Protein AF-A0A9E4FLN4-F1 (afdb_monomer_lite)

Radius of gyration: 22.19 Å; chains: 1; bounding box: 50×33×51 Å

Structure (mmCIF, N/CA/C/O backbone):
data_AF-A0A9E4FLN4-F1
#
_entry.id   AF-A0A9E4FLN4-F1
#
loop_
_atom_site.group_PDB
_atom_site.id
_atom_site.type_symbol
_atom_site.label_atom_id
_atom_site.label_alt_id
_atom_site.label_comp_id
_atom_site.label_asym_id
_atom_site.label_entity_id
_atom_site.label_seq_id
_atom_site.pdbx_PDB_ins_code
_atom_site.Cartn_x
_atom_site.Cartn_y
_atom_site.Cartn_z
_atom_site.occupancy
_atom_site.B_iso_or_equiv
_atom_site.auth_seq_id
_atom_site.auth_comp_id
_atom_site.auth_asym_id
_atom_site.auth_atom_id
_atom_site.pdbx_PDB_model_num
ATOM 1 N N . MET A 1 1 ? 13.590 21.191 -25.975 1.00 54.12 1 MET A N 1
ATOM 2 C CA . MET A 1 1 ? 14.053 19.793 -26.126 1.00 54.12 1 MET A CA 1
ATOM 3 C C . MET A 1 1 ? 14.011 19.446 -27.605 1.00 54.12 1 MET A C 1
ATOM 5 O O . MET A 1 1 ? 12.965 19.605 -28.217 1.00 54.12 1 MET A O 1
ATOM 9 N N . SER A 1 2 ? 15.156 19.142 -28.220 1.00 70.75 2 SER A N 1
ATOM 10 C CA . SER A 1 2 ? 15.216 18.840 -29.659 1.00 70.75 2 SER A CA 1
ATOM 11 C C . SER A 1 2 ? 14.859 17.374 -29.892 1.00 70.75 2 SER A C 1
ATOM 13 O O . SER A 1 2 ? 15.402 16.509 -29.205 1.00 70.75 2 SER A O 1
ATOM 15 N N . ARG A 1 3 ? 14.030 17.096 -30.908 1.00 70.00 3 ARG A N 1
ATOM 16 C CA . ARG A 1 3 ? 13.570 15.747 -31.307 1.00 70.00 3 ARG A CA 1
ATOM 17 C C . ARG A 1 3 ? 14.699 14.714 -31.427 1.00 70.00 3 ARG A C 1
ATOM 19 O O . ARG A 1 3 ? 14.477 13.523 -31.232 1.00 70.00 3 ARG A O 1
ATOM 26 N N . ARG A 1 4 ? 15.917 15.166 -31.745 1.00 80.25 4 ARG A N 1
ATOM 27 C CA . ARG A 1 4 ? 17.107 14.312 -31.844 1.00 80.25 4 ARG A CA 1
ATOM 28 C C . ARG A 1 4 ? 17.554 13.759 -30.486 1.00 80.25 4 ARG A C 1
ATOM 30 O O . ARG A 1 4 ? 17.802 12.563 -30.388 1.00 80.25 4 ARG A O 1
ATOM 37 N N . LYS A 1 5 ? 17.583 14.597 -29.443 1.00 81.56 5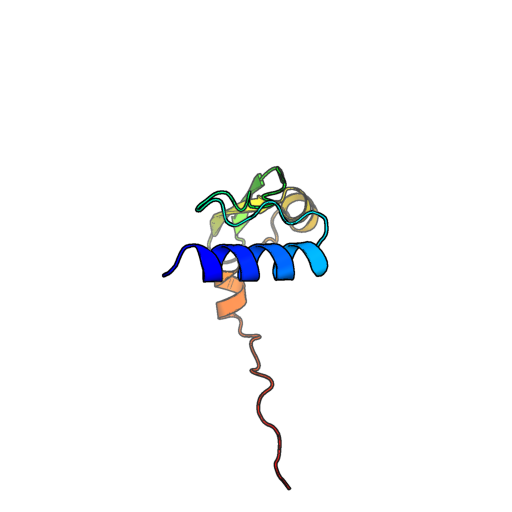 LYS A N 1
ATOM 38 C CA . LYS A 1 5 ? 17.975 14.186 -28.083 1.00 81.56 5 LYS A CA 1
ATOM 39 C C . LYS A 1 5 ? 16.967 13.207 -27.481 1.00 81.56 5 LYS A C 1
ATOM 41 O O . LYS A 1 5 ? 17.358 12.247 -26.826 1.00 81.56 5 LYS A O 1
ATOM 46 N N . ASP A 1 6 ? 15.681 13.408 -27.760 1.00 79.94 6 ASP A N 1
ATOM 47 C CA . ASP A 1 6 ? 14.630 12.498 -27.293 1.00 79.94 6 ASP A CA 1
ATOM 48 C C . ASP A 1 6 ? 14.749 11.111 -27.948 1.00 79.94 6 ASP A C 1
ATOM 50 O O . ASP A 1 6 ? 14.581 10.090 -27.279 1.00 79.94 6 ASP A O 1
ATOM 54 N N . ARG A 1 7 ? 15.127 11.054 -29.236 1.00 82.81 7 ARG A N 1
ATOM 55 C CA . ARG A 1 7 ? 15.384 9.790 -29.946 1.00 82.81 7 ARG A CA 1
ATOM 56 C C . ARG A 1 7 ? 16.597 9.049 -29.385 1.00 82.81 7 ARG A C 1
ATOM 58 O O . ARG A 1 7 ? 16.523 7.839 -29.192 1.00 82.81 7 ARG A O 1
ATOM 65 N N . GLU A 1 8 ? 17.691 9.759 -29.125 1.00 87.38 8 GLU A N 1
ATOM 66 C CA . GLU A 1 8 ? 18.905 9.178 -28.535 1.00 87.38 8 GLU A CA 1
ATOM 67 C C . GLU A 1 8 ? 18.611 8.595 -27.144 1.00 87.38 8 GLU A C 1
ATOM 69 O O . GLU A 1 8 ? 18.938 7.438 -26.880 1.00 87.38 8 GLU A O 1
ATOM 74 N N . ARG A 1 9 ? 17.880 9.337 -26.303 1.00 84.62 9 ARG A N 1
ATOM 75 C CA . ARG A 1 9 ? 17.453 8.876 -24.974 1.00 84.62 9 ARG A CA 1
ATOM 76 C C . ARG A 1 9 ? 16.564 7.629 -25.041 1.00 84.62 9 ARG A C 1
ATOM 78 O O . ARG A 1 9 ? 16.746 6.703 -24.255 1.00 84.62 9 ARG A O 1
ATOM 85 N N . PHE A 1 10 ? 15.618 7.581 -25.979 1.00 86.00 10 PHE A N 1
ATOM 86 C CA . PHE A 1 10 ? 14.754 6.412 -26.169 1.00 86.00 10 PHE A CA 1
ATOM 87 C C . PHE A 1 10 ? 15.548 5.160 -26.567 1.00 86.00 10 PHE A C 1
ATOM 89 O O . PHE A 1 10 ? 15.308 4.082 -26.025 1.00 86.00 10 PHE A O 1
ATOM 96 N N . LEU A 1 11 ? 16.508 5.295 -27.488 1.00 86.44 11 LEU A N 1
ATOM 97 C CA . LEU A 1 11 ? 17.332 4.170 -27.938 1.00 86.44 11 LEU A CA 1
ATOM 98 C C . LEU A 1 11 ? 18.232 3.634 -26.822 1.00 86.44 11 LE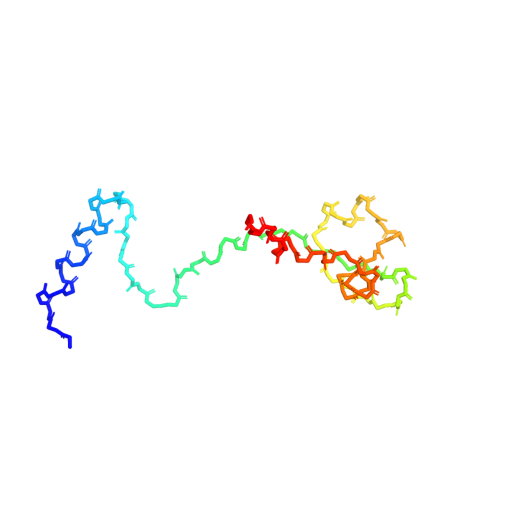U A C 1
ATOM 100 O O . LEU A 1 11 ? 18.324 2.420 -26.669 1.00 86.44 11 LEU A O 1
ATOM 104 N N . GLN A 1 12 ? 18.830 4.515 -26.015 1.00 88.75 12 GLN A N 1
ATOM 105 C CA . GLN A 1 12 ? 19.621 4.111 -24.847 1.00 88.75 12 GLN A CA 1
ATOM 106 C C . GLN A 1 12 ? 18.777 3.315 -23.842 1.00 88.75 12 GLN A C 1
ATOM 108 O O . GLN A 1 12 ? 19.181 2.243 -23.399 1.00 88.75 12 GLN A O 1
ATOM 113 N N . LEU A 1 13 ? 17.565 3.785 -23.535 1.00 85.56 13 LEU A N 1
ATOM 114 C CA . LEU A 1 13 ? 16.663 3.085 -22.616 1.00 85.56 13 LEU A CA 1
ATOM 115 C C . LEU A 1 13 ? 16.181 1.741 -23.172 1.00 85.56 13 LEU A C 1
ATOM 117 O O . LEU A 1 13 ? 16.027 0.794 -22.408 1.00 85.56 13 LEU A O 1
ATOM 121 N N . LYS A 1 14 ? 15.998 1.632 -24.492 1.00 86.38 14 LYS A N 1
ATOM 122 C CA . LYS A 1 14 ? 15.631 0.374 -25.154 1.00 86.38 14 LYS A CA 1
ATOM 123 C C . LYS A 1 14 ? 16.779 -0.640 -25.204 1.00 86.38 14 LYS A C 1
ATOM 125 O O . LYS A 1 14 ? 16.529 -1.839 -25.179 1.00 86.38 14 LYS A O 1
ATOM 130 N N . GLN A 1 15 ? 18.024 -0.174 -25.284 1.00 87.12 15 GLN A N 1
ATOM 131 C CA . GLN A 1 15 ? 19.198 -1.048 -25.191 1.00 87.12 15 GLN A CA 1
ATOM 132 C C . GLN A 1 15 ? 19.347 -1.635 -23.787 1.00 87.12 15 GLN A C 1
ATOM 134 O O . GLN A 1 15 ? 19.651 -2.815 -23.656 1.00 87.12 15 GLN A O 1
ATOM 139 N N . LEU A 1 16 ? 19.106 -0.824 -22.754 1.00 86.94 16 LEU A N 1
ATOM 140 C CA . LEU A 1 16 ? 19.154 -1.271 -21.361 1.00 86.94 16 LEU A CA 1
ATOM 141 C C . LEU A 1 16 ? 17.960 -2.168 -21.003 1.00 86.94 16 LEU A C 1
ATOM 143 O O . LEU A 1 16 ? 18.131 -3.164 -20.312 1.00 86.94 16 LEU A O 1
ATOM 147 N N . ASN A 1 17 ? 16.768 -1.836 -21.505 1.00 82.88 17 ASN A N 1
ATOM 148 C CA . ASN A 1 17 ? 15.523 -2.552 -21.251 1.00 82.88 17 ASN A CA 1
ATOM 149 C C . ASN A 1 17 ? 14.817 -2.848 -22.589 1.00 82.88 17 ASN A C 1
ATOM 151 O O . ASN A 1 17 ? 14.144 -1.963 -23.127 1.00 82.88 17 ASN A O 1
ATOM 155 N N . PRO A 1 18 ? 14.914 -4.078 -23.130 1.00 82.25 18 PRO A N 1
ATOM 156 C CA . PRO A 1 18 ? 14.323 -4.437 -24.425 1.00 82.25 18 PRO A CA 1
ATOM 157 C C . PRO A 1 18 ? 12.809 -4.192 -24.516 1.00 82.25 18 PRO A C 1
ATOM 159 O O . PRO A 1 18 ? 12.283 -3.904 -25.593 1.00 82.25 18 PRO A O 1
ATOM 162 N N . GLU A 1 19 ? 12.118 -4.251 -23.377 1.00 82.75 19 GLU A N 1
ATOM 163 C CA . GLU A 1 19 ? 10.678 -4.006 -23.247 1.00 82.75 19 GLU A CA 1
ATOM 164 C C . GLU A 1 19 ? 10.313 -2.530 -23.019 1.00 82.75 19 GLU A C 1
ATOM 166 O O . GLU A 1 19 ? 9.150 -2.200 -22.782 1.00 82.75 19 GLU A O 1
ATOM 171 N N . TYR A 1 20 ? 11.273 -1.605 -23.097 1.00 82.06 20 TYR A N 1
ATOM 172 C CA . TYR A 1 20 ? 11.009 -0.183 -22.904 1.00 82.06 20 TYR A CA 1
ATOM 173 C C . TYR A 1 20 ? 10.114 0.383 -24.021 1.00 82.06 20 TYR A C 1
ATOM 175 O O . TYR A 1 20 ? 10.547 0.622 -25.151 1.00 82.06 20 TYR A O 1
ATOM 183 N N . LYS A 1 21 ? 8.843 0.639 -23.689 1.00 79.44 21 LYS A N 1
ATOM 184 C CA . LYS A 1 21 ? 7.811 1.161 -24.611 1.00 79.44 21 LYS A CA 1
ATOM 185 C C . LYS A 1 21 ? 7.843 2.688 -24.789 1.00 79.44 21 LYS A C 1
ATOM 187 O O . LYS A 1 21 ? 7.080 3.222 -25.596 1.00 79.44 21 LYS A O 1
ATOM 192 N N . GLY A 1 22 ? 8.741 3.385 -24.087 1.00 79.19 22 GLY A N 1
ATOM 193 C CA . GLY A 1 22 ? 8.834 4.847 -24.081 1.00 79.19 22 GLY A CA 1
ATOM 194 C C . GLY A 1 22 ? 7.953 5.501 -23.017 1.00 79.19 22 GLY A C 1
ATOM 195 O O . GLY A 1 22 ? 6.990 4.911 -22.536 1.00 79.19 22 GLY A O 1
ATOM 196 N N . PHE A 1 23 ? 8.287 6.739 -22.644 1.00 71.38 23 PHE A N 1
ATOM 197 C CA . PHE A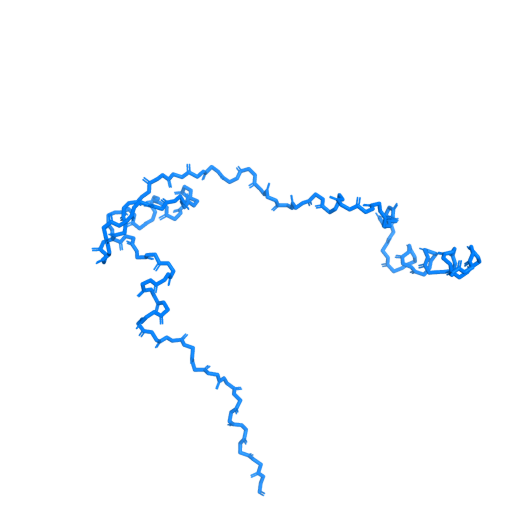 1 23 ? 7.480 7.525 -21.711 1.00 71.38 23 PHE A CA 1
ATOM 198 C C . PHE A 1 23 ? 6.195 8.008 -22.401 1.00 71.38 23 PHE A C 1
ATOM 200 O O . PHE A 1 23 ? 6.200 9.003 -23.126 1.00 71.38 23 PHE A O 1
ATOM 207 N N . ARG A 1 24 ? 5.093 7.288 -22.183 1.00 66.50 24 ARG A N 1
ATOM 208 C CA . ARG A 1 24 ? 3.730 7.754 -22.461 1.00 66.50 24 ARG A CA 1
ATOM 209 C C . ARG A 1 24 ? 3.195 8.293 -21.142 1.00 66.50 24 ARG A C 1
ATOM 211 O O . ARG A 1 24 ? 2.880 7.510 -20.255 1.00 66.50 24 ARG A O 1
ATOM 218 N N . GLY A 1 25 ? 3.255 9.612 -20.960 1.00 61.12 25 GLY A N 1
ATOM 219 C CA . GLY A 1 25 ? 2.926 10.252 -19.686 1.00 61.12 25 GLY A CA 1
ATOM 220 C C . GLY A 1 25 ? 1.652 9.682 -19.056 1.00 61.12 25 GLY A C 1
ATOM 221 O O . GLY A 1 25 ? 0.655 9.497 -19.742 1.00 61.12 25 GLY A O 1
ATOM 222 N N . GLY A 1 26 ? 1.717 9.393 -17.755 1.00 57.81 26 GLY A N 1
ATOM 223 C CA . GLY A 1 26 ? 0.559 9.009 -16.944 1.00 57.81 26 GLY A CA 1
ATOM 224 C C . GLY A 1 26 ? 0.172 7.529 -16.941 1.00 57.81 26 GLY A C 1
ATOM 225 O O . GLY A 1 26 ? -0.675 7.163 -16.139 1.00 57.81 26 GLY A O 1
ATOM 226 N N . GLU A 1 27 ? 0.801 6.669 -17.742 1.00 58.16 27 GLU A N 1
ATOM 227 C CA . GLU A 1 27 ? 0.482 5.232 -17.760 1.00 58.16 27 GLU A CA 1
ATOM 228 C C . GLU A 1 27 ? 1.703 4.384 -17.398 1.00 58.16 27 GLU A C 1
ATOM 230 O O . GLU A 1 27 ? 2.009 3.365 -18.017 1.00 58.16 27 GLU A O 1
ATOM 235 N N . ALA A 1 28 ? 2.400 4.768 -16.326 1.00 56.66 28 ALA A N 1
ATOM 236 C CA . ALA A 1 28 ? 2.875 3.716 -15.444 1.00 56.66 28 ALA A CA 1
ATOM 237 C C . ALA A 1 28 ? 1.596 3.130 -14.853 1.00 56.66 28 ALA A C 1
ATOM 239 O O . ALA A 1 28 ? 1.066 3.672 -13.886 1.00 56.66 28 ALA A O 1
ATOM 240 N N . GLY A 1 29 ? 1.051 2.103 -15.514 1.00 54.81 29 GLY A N 1
ATOM 241 C CA . GLY A 1 29 ? 0.100 1.205 -14.892 1.00 54.81 29 GLY A CA 1
ATOM 242 C C . GLY A 1 29 ? 0.744 0.811 -13.582 1.00 54.81 29 GLY A C 1
ATOM 243 O O . GLY A 1 29 ? 1.700 0.032 -13.570 1.00 54.81 29 GLY A O 1
ATOM 244 N N . GLY A 1 30 ? 0.311 1.466 -12.502 1.00 51.03 30 GLY A N 1
ATOM 245 C CA . GLY A 1 30 ? 0.662 1.040 -11.175 1.00 51.03 30 GLY A CA 1
ATOM 246 C C . GLY A 1 30 ? 0.314 -0.426 -11.192 1.00 51.03 30 GLY A C 1
ATOM 247 O O . GLY A 1 30 ? -0.805 -0.790 -11.558 1.00 51.03 30 GLY A O 1
ATOM 248 N N . VAL A 1 31 ? 1.279 -1.268 -10.861 1.00 55.50 31 VAL A N 1
ATOM 249 C CA . VAL A 1 31 ? 0.991 -2.642 -10.485 1.00 55.50 31 VAL A CA 1
ATOM 250 C C . VAL A 1 31 ? 0.259 -2.548 -9.142 1.00 55.50 31 VAL A C 1
ATOM 252 O O . VAL A 1 31 ? 0.739 -3.000 -8.113 1.00 55.50 31 VAL A O 1
ATOM 255 N N . GLY A 1 32 ? -0.887 -1.862 -9.115 1.00 54.75 32 GLY A N 1
ATOM 256 C CA . GLY A 1 32 ? -1.938 -2.125 -8.175 1.00 54.75 32 GLY A CA 1
ATOM 257 C C . GLY A 1 32 ? -2.400 -3.490 -8.605 1.00 54.75 32 GLY A C 1
ATOM 258 O O . GLY A 1 32 ? -3.277 -3.615 -9.451 1.00 54.75 32 GLY A O 1
ATOM 259 N N . ALA A 1 33 ? -1.716 -4.513 -8.094 1.00 58.41 33 ALA A N 1
ATOM 260 C CA . ALA A 1 33 ? -2.328 -5.809 -7.966 1.00 58.41 33 ALA A CA 1
ATOM 261 C C . ALA A 1 33 ? -3.754 -5.531 -7.488 1.00 58.41 33 ALA A C 1
ATOM 263 O O . ALA A 1 33 ? -3.924 -4.762 -6.531 1.00 58.41 33 ALA A O 1
ATOM 264 N N . ASP A 1 34 ? -4.746 -6.076 -8.190 1.00 65.12 34 ASP A N 1
ATOM 265 C CA . ASP A 1 34 ? -6.132 -6.199 -7.741 1.00 65.12 34 ASP A CA 1
ATOM 266 C C . ASP A 1 34 ? -6.137 -7.006 -6.437 1.00 65.12 34 ASP A C 1
ATOM 268 O O . ASP A 1 34 ? -6.572 -8.151 -6.364 1.00 65.12 34 ASP A O 1
ATOM 272 N N . THR A 1 35 ? -5.523 -6.446 -5.404 1.00 73.50 35 THR A N 1
ATOM 273 C CA . THR A 1 35 ? -5.341 -7.058 -4.111 1.00 73.50 35 THR A CA 1
ATOM 274 C C . THR A 1 35 ? -6.668 -6.783 -3.447 1.00 73.50 35 THR A C 1
ATOM 276 O O . THR A 1 35 ? -6.960 -5.612 -3.179 1.00 73.50 35 THR A O 1
ATOM 279 N N . PRO A 1 36 ? -7.516 -7.805 -3.255 1.00 82.56 36 PRO A N 1
ATOM 280 C CA . PRO A 1 36 ? -8.812 -7.580 -2.655 1.00 82.56 36 PRO A CA 1
ATOM 281 C C . PRO A 1 36 ? -8.579 -6.914 -1.300 1.00 82.56 36 PRO A C 1
ATOM 283 O O . PRO A 1 36 ? -7.702 -7.320 -0.528 1.00 82.56 36 PRO A O 1
ATOM 286 N N . LEU A 1 37 ? -9.307 -5.826 -1.073 1.00 89.19 37 LEU A N 1
ATOM 287 C CA . LEU A 1 37 ? -9.238 -5.065 0.160 1.00 89.19 37 LEU A CA 1
ATOM 288 C C . LEU A 1 37 ? -10.427 -5.436 1.031 1.00 89.19 37 LEU A C 1
ATOM 290 O O . LEU A 1 37 ? -11.554 -5.537 0.551 1.00 89.19 37 LEU A O 1
ATOM 294 N N . GLU A 1 38 ? -10.167 -5.574 2.320 1.00 89.19 38 GLU A N 1
ATOM 295 C CA . GLU A 1 38 ? -11.175 -5.810 3.337 1.00 89.19 38 GLU A CA 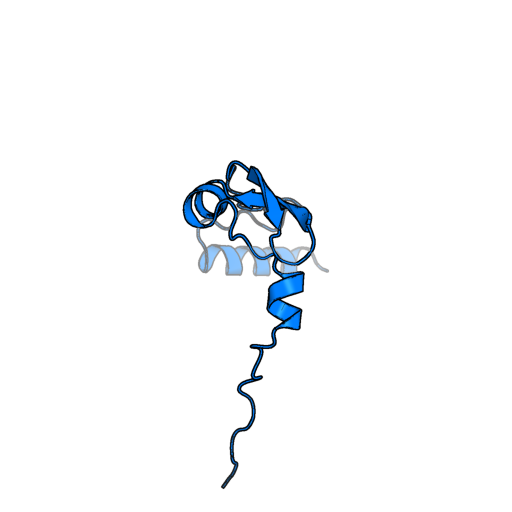1
ATOM 296 C C . GLU A 1 38 ? -11.136 -4.692 4.376 1.00 89.19 38 GLU A C 1
ATOM 298 O O . GLU A 1 38 ? -10.088 -4.103 4.670 1.00 89.19 38 GLU A O 1
ATOM 303 N N . THR A 1 39 ? -12.309 -4.352 4.902 1.00 91.69 39 THR A N 1
ATOM 304 C CA . THR A 1 39 ? -12.445 -3.309 5.912 1.00 91.69 39 THR A CA 1
ATOM 305 C C . THR A 1 39 ? -12.244 -3.906 7.299 1.00 91.69 39 THR A C 1
ATOM 307 O O . THR A 1 39 ? -13.087 -4.653 7.784 1.00 91.69 39 THR A O 1
ATOM 310 N N . VAL A 1 40 ? -11.164 -3.508 7.968 1.00 92.19 40 VAL A N 1
ATOM 311 C CA . VAL A 1 40 ? -10.822 -3.944 9.329 1.00 92.19 40 VAL A CA 1
ATOM 312 C C . VAL A 1 40 ? -10.795 -2.743 10.271 1.00 92.19 40 VAL A C 1
ATOM 314 O O . VAL A 1 40 ? -10.430 -1.627 9.886 1.00 92.19 40 VAL A O 1
ATOM 317 N N . THR A 1 41 ? -11.197 -2.949 11.521 1.00 93.62 41 THR A N 1
ATOM 318 C CA . THR A 1 41 ? -11.173 -1.909 12.556 1.00 93.62 41 THR A CA 1
ATOM 319 C C . THR A 1 41 ? -9.849 -1.956 13.308 1.00 93.62 41 THR A C 1
ATOM 321 O O . THR A 1 41 ? -9.450 -3.003 13.800 1.00 93.62 41 THR A O 1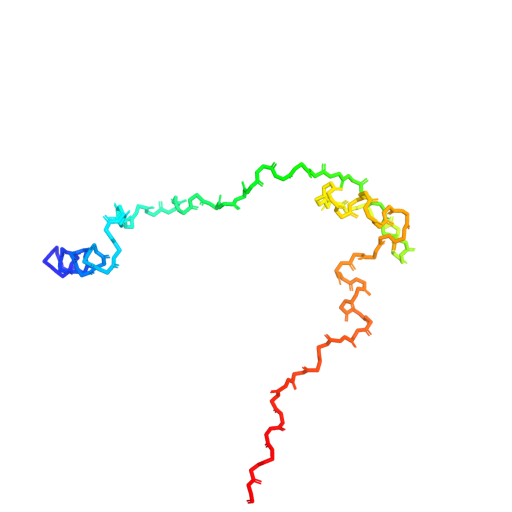
ATOM 324 N N . CYS A 1 42 ? -9.160 -0.818 13.409 1.00 93.12 42 CYS A N 1
ATOM 325 C CA . CYS A 1 42 ? -7.944 -0.712 14.211 1.00 93.12 42 CYS A CA 1
ATOM 326 C C . CYS A 1 42 ? -8.259 -0.897 15.702 1.00 93.12 42 CYS A C 1
ATOM 328 O O . CYS A 1 42 ? -9.063 -0.138 16.247 1.00 93.12 42 CYS A O 1
ATOM 330 N N . SER A 1 43 ? -7.565 -1.812 16.375 1.00 92.38 43 SER A N 1
ATOM 331 C CA . SER A 1 43 ? -7.729 -2.079 17.811 1.00 92.38 43 SER A CA 1
ATOM 332 C C . SER A 1 43 ? -7.325 -0.894 18.702 1.00 92.38 43 SER A C 1
ATOM 334 O O . SER A 1 43 ? -7.922 -0.681 19.752 1.00 92.38 43 SER A O 1
ATOM 336 N N . LYS A 1 44 ? -6.355 -0.070 18.272 1.00 92.19 44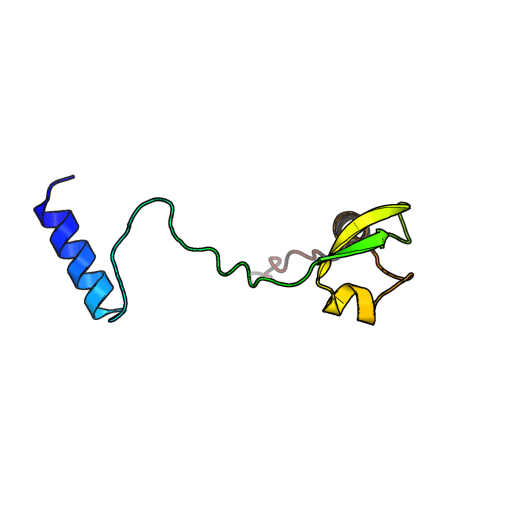 LYS A N 1
ATOM 337 C CA . LYS A 1 44 ? -5.851 1.080 19.053 1.00 92.19 44 LYS A CA 1
ATOM 338 C C . LYS A 1 44 ? -6.726 2.331 18.932 1.00 92.19 44 LYS A C 1
ATOM 340 O O . LYS A 1 44 ? -6.975 3.008 19.920 1.00 92.19 44 LYS A O 1
ATOM 345 N N . CYS A 1 45 ? -7.156 2.680 17.716 1.00 92.88 45 CYS A N 1
ATOM 346 C CA . CYS A 1 45 ? -7.863 3.945 17.456 1.00 92.88 45 CYS A CA 1
ATOM 347 C C . CYS A 1 45 ? -9.327 3.779 17.034 1.00 92.88 45 CYS A C 1
ATOM 349 O O . CYS A 1 45 ? -9.994 4.779 16.772 1.00 92.88 45 CYS A O 1
ATOM 351 N N . GLY A 1 46 ? -9.821 2.544 16.902 1.00 90.69 46 GLY A N 1
ATOM 352 C CA . GLY A 1 46 ? -11.205 2.243 16.521 1.00 90.69 46 GLY A CA 1
ATOM 353 C C . GLY A 1 46 ? -11.588 2.657 15.095 1.00 90.69 46 GLY A C 1
ATOM 354 O O . GLY A 1 46 ? -12.754 2.569 14.715 1.00 90.69 46 GLY A O 1
ATOM 355 N N . ARG A 1 47 ? -10.640 3.138 14.278 1.00 92.19 47 ARG A N 1
ATOM 356 C CA . ARG A 1 47 ? -10.919 3.586 12.906 1.00 92.19 47 ARG A CA 1
ATOM 357 C C . ARG A 1 47 ? -10.932 2.407 11.940 1.00 92.19 47 ARG A C 1
ATOM 359 O O . ARG A 1 47 ? -10.033 1.568 11.969 1.00 92.19 47 ARG A O 1
ATOM 366 N N . ARG A 1 48 ? -11.908 2.408 11.030 1.00 92.56 48 ARG A N 1
ATOM 367 C CA . ARG A 1 48 ? -11.993 1.466 9.906 1.00 92.56 48 ARG A CA 1
ATOM 368 C C . ARG A 1 48 ? -10.915 1.777 8.865 1.00 92.56 48 ARG A C 1
ATOM 370 O O . ARG A 1 48 ? -10.740 2.937 8.483 1.00 92.56 48 ARG A O 1
ATOM 377 N N . ARG A 1 49 ? -10.186 0.757 8.418 1.00 91.12 49 ARG A N 1
ATOM 378 C CA . ARG A 1 49 ? -9.140 0.837 7.391 1.00 91.12 49 ARG A CA 1
ATOM 379 C C . ARG A 1 49 ? -9.377 -0.238 6.342 1.00 91.12 49 ARG A C 1
ATOM 381 O O . ARG A 1 49 ? -9.768 -1.346 6.682 1.00 91.12 49 ARG A O 1
ATOM 388 N N . ASN A 1 50 ? -9.092 0.098 5.091 1.00 91.06 50 ASN A N 1
ATOM 389 C CA . ASN A 1 50 ? -9.056 -0.877 4.010 1.00 91.06 50 ASN A CA 1
ATOM 390 C C . ASN A 1 50 ? -7.643 -1.454 3.943 1.00 91.06 50 ASN A C 1
ATOM 392 O O . ASN A 1 50 ? -6.683 -0.704 3.751 1.00 91.06 50 ASN A O 1
ATOM 396 N N . VAL A 1 51 ? -7.526 -2.759 4.153 1.00 89.12 51 VAL A N 1
ATOM 397 C CA . VAL A 1 51 ? -6.259 -3.501 4.154 1.00 89.12 51 VAL A CA 1
ATOM 398 C C . VAL A 1 51 ? -6.354 -4.674 3.192 1.00 89.12 51 VAL A C 1
ATOM 400 O O . VAL A 1 51 ? -7.451 -5.129 2.891 1.00 89.12 51 VAL A O 1
ATOM 403 N N . ALA A 1 52 ? -5.222 -5.168 2.695 1.00 89.62 52 ALA A N 1
ATOM 404 C CA . ALA A 1 52 ? -5.218 -6.368 1.863 1.00 89.62 52 ALA A CA 1
ATOM 405 C C . ALA A 1 52 ? -5.815 -7.556 2.634 1.00 89.62 52 ALA A C 1
ATOM 407 O O . ALA A 1 52 ? -5.495 -7.735 3.811 1.00 89.62 52 ALA A O 1
ATOM 408 N N . VAL A 1 53 ? -6.627 -8.384 1.967 1.00 87.25 53 VAL A N 1
ATOM 409 C CA . VAL A 1 53 ? -7.280 -9.563 2.574 1.00 87.25 53 VAL A CA 1
ATOM 410 C C . VAL A 1 53 ? -6.283 -10.464 3.309 1.00 87.25 53 VAL A C 1
ATOM 412 O O . VAL A 1 53 ? -6.593 -10.944 4.389 1.00 87.25 53 VAL A O 1
ATOM 415 N N . GLY A 1 54 ? -5.056 -10.634 2.801 1.00 86.06 54 GLY A N 1
ATOM 416 C CA . GLY A 1 54 ? -4.019 -11.397 3.512 1.00 86.06 54 GLY A CA 1
ATOM 417 C C . GLY A 1 54 ? -3.729 -10.852 4.918 1.00 86.06 54 GLY A C 1
ATOM 418 O O . GLY A 1 54 ? -3.709 -11.604 5.882 1.00 86.06 54 GLY A O 1
ATOM 419 N N . ILE A 1 55 ? -3.616 -9.528 5.056 1.00 84.38 55 ILE A N 1
ATOM 420 C CA . ILE A 1 55 ? -3.382 -8.862 6.347 1.00 84.38 55 ILE A CA 1
ATOM 421 C C . ILE A 1 55 ? -4.637 -8.926 7.226 1.00 84.38 55 ILE A C 1
ATOM 423 O O . ILE A 1 55 ? -4.527 -9.098 8.441 1.00 84.38 55 ILE A O 1
ATOM 427 N N . ALA A 1 56 ? -5.824 -8.787 6.626 1.00 86.06 56 ALA A N 1
ATOM 428 C CA . ALA A 1 56 ? -7.093 -8.903 7.341 1.00 86.06 56 ALA A CA 1
ATOM 429 C C . ALA A 1 56 ? -7.272 -10.296 7.957 1.00 86.06 56 ALA A C 1
ATOM 431 O O . ALA A 1 56 ? -7.642 -10.395 9.123 1.00 86.06 56 ALA A O 1
ATOM 432 N N . LEU A 1 57 ? -6.950 -11.352 7.207 1.00 86.25 57 LEU A N 1
ATOM 433 C CA . LEU A 1 57 ? -7.034 -12.736 7.671 1.00 86.25 57 LEU A CA 1
ATOM 434 C C . LEU A 1 57 ? -5.993 -13.056 8.750 1.00 86.25 57 LEU A C 1
ATOM 436 O O . LEU A 1 57 ? -6.305 -13.766 9.700 1.00 86.25 57 LEU A O 1
ATOM 440 N N . GLU A 1 58 ? -4.772 -12.531 8.624 1.00 87.50 58 GLU A N 1
ATOM 441 C CA . GLU A 1 58 ? -3.700 -12.778 9.596 1.00 87.50 58 GLU A CA 1
ATOM 442 C C . GLU A 1 58 ? -3.906 -12.033 10.920 1.00 87.50 58 GLU A C 1
ATOM 444 O O . GLU A 1 58 ? -3.687 -12.602 11.988 1.00 87.50 58 GLU A O 1
ATOM 449 N N . GLN A 1 59 ? -4.287 -10.752 10.869 1.00 85.75 59 GLN A N 1
ATOM 450 C CA . GLN A 1 59 ? -4.356 -9.900 12.064 1.00 85.75 59 GLN A CA 1
ATOM 451 C C . GLN A 1 59 ? -5.774 -9.762 12.624 1.00 85.75 59 GLN A C 1
ATOM 453 O O . GLN A 1 59 ? -5.920 -9.564 13.833 1.00 85.75 59 GLN A O 1
ATOM 458 N N . GLY A 1 60 ? -6.810 -9.854 11.786 1.00 83.19 60 GLY A N 1
ATOM 459 C CA . GLY A 1 60 ? -8.214 -9.757 12.187 1.00 83.19 60 GLY A CA 1
ATOM 460 C C . GLY A 1 60 ? -8.484 -8.601 13.153 1.00 83.19 60 GLY A C 1
ATOM 461 O O . GLY A 1 60 ? -8.212 -7.436 12.863 1.00 83.19 60 GLY A O 1
ATOM 462 N N . GLU A 1 61 ? -8.978 -8.939 14.343 1.00 83.06 61 GLU A N 1
ATOM 463 C CA . GLU A 1 61 ? -9.344 -7.994 15.408 1.00 83.06 61 GLU A CA 1
ATOM 464 C C . GLU A 1 61 ? -8.141 -7.327 16.098 1.00 83.06 61 GLU A C 1
ATOM 466 O O . GLU A 1 61 ? -8.287 -6.283 16.734 1.00 83.06 61 GLU A O 1
ATOM 471 N N . SER A 1 62 ? -6.940 -7.894 15.962 1.00 89.12 62 SER A N 1
ATOM 472 C CA . SER A 1 62 ? -5.708 -7.346 16.547 1.00 89.12 62 SER A CA 1
ATOM 473 C C . SER A 1 62 ? -5.032 -6.289 15.667 1.00 89.12 62 SER A C 1
ATOM 475 O O . SER A 1 62 ? -4.026 -5.706 16.071 1.00 89.12 62 SER A O 1
ATOM 477 N N . TYR A 1 63 ? -5.584 -6.003 14.483 1.00 90.12 63 TYR A N 1
ATOM 478 C CA . TYR A 1 63 ? -4.993 -5.087 13.512 1.00 90.12 63 TYR A CA 1
ATOM 479 C C . TYR A 1 63 ? -4.706 -3.690 14.096 1.00 90.12 63 TYR A C 1
ATOM 481 O O . TYR A 1 63 ? -5.594 -2.999 14.601 1.00 90.12 63 TYR A O 1
ATOM 489 N N . ILE A 1 64 ? -3.457 -3.234 13.953 1.00 91.44 64 ILE A N 1
ATOM 490 C CA . ILE A 1 64 ? -3.010 -1.879 14.315 1.00 91.44 64 ILE A CA 1
ATOM 491 C C . ILE A 1 64 ? -2.636 -1.128 13.037 1.00 91.44 64 ILE A C 1
ATOM 493 O O . ILE A 1 64 ? -1.728 -1.541 12.314 1.00 91.44 64 ILE A O 1
ATOM 497 N N . CYS A 1 65 ? -3.310 -0.006 12.769 1.00 90.69 65 CYS A N 1
ATOM 498 C CA . CYS A 1 65 ? -3.054 0.801 11.573 1.00 90.69 65 CYS A CA 1
ATOM 499 C C . CYS A 1 65 ? -1.681 1.492 11.588 1.00 90.69 65 CYS A C 1
ATOM 501 O O . CYS A 1 65 ? -1.145 1.779 12.654 1.00 90.69 65 CYS A O 1
ATOM 503 N N . LEU A 1 66 ? -1.155 1.819 10.401 1.00 88.00 66 LEU A N 1
ATOM 504 C CA . LEU A 1 66 ? 0.169 2.437 10.228 1.00 88.00 66 LEU A CA 1
ATOM 505 C C . LEU A 1 66 ? 0.370 3.680 11.097 1.00 88.00 66 LEU A C 1
ATOM 507 O O . LEU A 1 66 ? 1.334 3.726 11.843 1.00 88.00 66 LEU A O 1
ATOM 511 N N . SER A 1 67 ? -0.599 4.601 11.128 1.00 88.81 67 SER A N 1
ATOM 512 C CA . SER A 1 67 ? -0.520 5.798 11.981 1.00 88.81 67 SER A CA 1
ATOM 513 C C . SER A 1 67 ? -0.309 5.451 13.459 1.00 88.81 67 SER A C 1
ATOM 515 O O . SER A 1 67 ? 0.448 6.101 14.162 1.00 88.81 67 SER A O 1
ATOM 517 N N . CYS A 1 68 ? -0.957 4.388 13.935 1.00 89.62 68 CYS A N 1
ATOM 518 C CA . CYS A 1 68 ? -0.839 3.938 15.316 1.00 89.62 68 CYS A CA 1
ATOM 519 C C . CYS A 1 68 ? 0.474 3.206 15.617 1.00 89.62 68 CYS A C 1
ATOM 521 O O . CYS A 1 68 ? 0.873 3.187 16.784 1.00 89.62 68 CYS A O 1
ATOM 523 N N . ARG A 1 69 ? 1.097 2.603 14.595 1.00 87.81 69 ARG A N 1
ATOM 524 C CA . ARG A 1 69 ? 2.428 1.979 14.660 1.00 87.81 69 ARG A CA 1
ATOM 525 C C . ARG A 1 69 ? 3.533 3.034 14.616 1.00 87.81 69 ARG A C 1
ATOM 527 O O . ARG A 1 69 ? 4.472 2.955 15.392 1.00 87.81 69 ARG A O 1
ATOM 534 N N . GLU A 1 70 ? 3.387 4.053 13.774 1.00 85.50 70 GLU A N 1
ATOM 535 C CA . GLU A 1 70 ? 4.313 5.192 13.683 1.00 85.50 70 GLU A CA 1
ATOM 536 C C . GLU A 1 70 ? 4.378 5.960 15.010 1.00 85.50 70 GLU A C 1
ATOM 538 O O . GLU A 1 70 ? 5.461 6.266 15.497 1.00 85.50 70 GLU A O 1
ATOM 543 N N . GLU A 1 71 ? 3.232 6.170 15.664 1.00 80.94 71 GLU A N 1
ATOM 544 C CA . GLU A 1 71 ? 3.161 6.727 17.025 1.00 80.94 71 GLU A CA 1
ATOM 545 C C . GLU A 1 71 ? 3.875 5.875 18.089 1.00 80.94 71 GLU A C 1
ATOM 547 O O . GLU A 1 71 ? 4.204 6.391 19.153 1.00 80.94 71 GLU A O 1
ATOM 552 N N . GLN A 1 72 ? 4.053 4.569 17.854 1.00 69.19 72 GLN A N 1
ATOM 553 C CA . GLN A 1 72 ? 4.745 3.664 18.781 1.00 69.19 72 GLN A CA 1
ATOM 554 C C . GLN A 1 72 ? 6.266 3.657 18.586 1.00 69.19 72 GLN A C 1
ATOM 556 O O . GLN A 1 72 ? 6.958 3.110 19.436 1.00 69.19 72 GLN A O 1
ATOM 561 N N . GLY A 1 73 ? 6.778 4.321 17.544 1.00 64.94 73 GLY A N 1
ATOM 562 C CA . GLY A 1 73 ? 8.185 4.691 17.445 1.00 64.94 73 GLY A CA 1
ATOM 563 C C . GLY A 1 73 ? 9.142 3.531 17.190 1.00 64.94 73 GLY A C 1
ATOM 564 O O . GLY A 1 73 ? 9.883 3.136 18.079 1.00 64.94 73 GLY A O 1
ATOM 565 N N . GLU A 1 74 ? 9.234 3.088 15.938 1.00 51.25 74 GLU A N 1
ATOM 566 C CA . GLU A 1 74 ? 10.451 2.426 15.457 1.00 51.25 74 GLU A CA 1
ATOM 567 C C . GLU A 1 74 ? 10.816 2.943 14.065 1.00 51.25 74 GLU A C 1
ATOM 569 O O . GLU A 1 74 ? 10.685 2.280 13.040 1.00 51.25 74 GLU A O 1
ATOM 574 N N . ILE A 1 75 ? 11.247 4.201 14.046 1.00 54.81 75 ILE A N 1
ATOM 575 C CA . ILE A 1 75 ? 12.183 4.695 13.045 1.00 54.81 75 ILE A CA 1
ATOM 576 C C . ILE A 1 75 ? 13.384 5.153 13.863 1.00 54.81 75 ILE A C 1
ATOM 578 O O . ILE A 1 75 ? 13.440 6.294 14.310 1.00 54.81 75 ILE A O 1
ATOM 582 N N . VAL A 1 76 ? 14.307 4.234 14.132 1.00 53.88 76 VAL A N 1
ATOM 583 C CA . VAL A 1 76 ? 15.695 4.613 14.404 1.00 53.88 76 VAL A CA 1
ATOM 584 C C . VAL A 1 76 ? 16.283 4.988 13.043 1.00 53.88 76 VAL A C 1
ATOM 586 O O . VAL A 1 76 ? 16.458 4.093 12.213 1.00 53.88 76 VAL A O 1
ATOM 589 N N . PRO A 1 77 ? 16.522 6.276 12.734 1.00 51.44 77 PRO A N 1
ATOM 590 C CA . PRO A 1 77 ? 17.321 6.616 11.568 1.00 51.44 77 PRO A CA 1
ATOM 591 C C . PRO A 1 77 ? 18.728 6.048 11.785 1.00 51.44 77 PRO A C 1
ATOM 593 O O . PRO A 1 77 ? 19.443 6.449 12.699 1.00 51.44 77 PRO A O 1
ATOM 596 N N . ALA A 1 78 ? 19.098 5.071 10.959 1.00 57.56 78 ALA A N 1
ATOM 597 C CA . ALA A 1 78 ? 20.404 4.425 10.939 1.00 57.56 78 ALA A CA 1
ATOM 598 C C . ALA A 1 78 ? 21.465 5.308 10.255 1.00 57.56 78 ALA A C 1
ATOM 600 O O . ALA A 1 78 ? 22.134 4.861 9.331 1.00 57.56 78 ALA A O 1
ATOM 601 N N . ASP A 1 79 ? 21.613 6.553 10.704 1.00 56.84 79 ASP A N 1
ATOM 602 C CA . ASP A 1 79 ? 22.663 7.473 10.249 1.00 56.84 79 ASP A CA 1
ATOM 603 C C . ASP A 1 79 ? 23.306 8.169 11.458 1.00 56.84 79 ASP A C 1
ATOM 605 O O . ASP A 1 79 ? 23.346 9.389 11.569 1.00 56.84 79 ASP A O 1
ATOM 609 N N . GLU A 1 80 ? 23.822 7.370 12.392 1.00 56.75 80 GLU A N 1
ATOM 610 C CA . GLU A 1 80 ? 24.888 7.811 13.292 1.00 56.75 80 GLU A CA 1
ATOM 611 C C . GLU A 1 80 ? 26.103 6.929 13.010 1.00 56.75 80 GLU A C 1
ATOM 613 O O . GLU A 1 80 ? 26.385 5.946 13.693 1.00 56.75 80 GLU A O 1
ATOM 618 N N . ALA A 1 81 ? 26.769 7.232 11.894 1.00 59.38 81 ALA A N 1
ATOM 619 C CA . ALA A 1 81 ? 28.100 6.723 11.621 1.00 59.38 81 ALA A CA 1
ATOM 620 C C . ALA A 1 81 ? 29.077 7.422 12.584 1.00 59.38 81 ALA A C 1
ATOM 622 O O . ALA A 1 81 ? 29.182 8.650 12.535 1.00 59.38 81 ALA A O 1
ATOM 623 N N . PRO A 1 82 ? 29.803 6.698 13.453 1.00 61.62 82 PRO A N 1
ATOM 624 C CA . PRO A 1 82 ? 30.938 7.284 14.144 1.00 61.62 82 PRO A CA 1
ATOM 625 C C . PRO A 1 82 ? 32.073 7.452 13.125 1.00 61.62 82 PRO A C 1
ATOM 627 O O . PRO A 1 82 ? 32.651 6.466 12.663 1.00 61.62 82 PRO A O 1
ATOM 630 N N . GLU A 1 83 ? 32.365 8.692 12.735 1.00 58.97 83 GLU A N 1
ATOM 631 C CA . GLU A 1 83 ? 33.628 9.012 12.063 1.00 58.97 83 GLU A CA 1
ATOM 632 C C . GLU A 1 83 ? 34.796 8.983 13.076 1.00 58.97 83 GLU A C 1
ATOM 634 O O . GLU A 1 83 ? 34.574 9.260 14.259 1.00 58.97 83 GLU A O 1
ATOM 639 N N . PRO A 1 84 ? 36.001 8.569 12.631 1.00 71.81 84 PRO A N 1
ATOM 640 C CA . PRO A 1 84 ? 37.101 8.095 13.482 1.00 71.81 84 PRO A CA 1
ATOM 641 C C . PRO A 1 84 ? 37.839 9.168 14.293 1.00 71.81 84 PRO A C 1
ATOM 643 O O . PRO A 1 84 ? 37.942 10.325 13.825 1.00 71.81 84 PRO A O 1
#

Sequence (84 aa):
MSRRKDRERFLQLKQLNPEYKGFRGGEAGGVGADTPLETVTCSKCGRRRNVAVGIALEQGESYICLSCREEQGEIVPADEAPEP

Secondary structure (DSSP, 8-state):
--HHHHHHHHHHHHHH-TT-----TT----------EEEEE-TTT--EEEEEHHHHHHHGGG---HHHHHTT------------

Foldseek 3Di:
DDPVVQVVVQVVVCVVPVPCPDCPDPPPVPPPPVQPWDWAAALPPRDTDTDGVVCCVVCPPVDHDPVRVVVVDDDPPPPPDDDD

pLDDT: mean 77.83, std 13.71, range [51.03, 93.62]